Protein AF-A0A0R3PYP0-F1 (afdb_monomer_lite)

Secondary structure (DSSP, 8-state):
-------HHHHHH------GGGGGG--GGGS-TT-EEEEEE-S-S--SS-EEEE-EETTEESS---SSS--SEEEEEEEE-GGGHHHH-----BTTB---------EEEET-SS--TTEEEESSSTTTT--GGG-----------PPPP-

Radius of gyration: 21.51 Å; chains: 1; bounding box: 83×39×42 Å

Sequence (150 aa):
MDPPWENRSVKRQKSYVMDDSVLSQIEMDSLAPNGLVVVWITNRKGYVVNCLWLRISNGEPVCSFSEFHKVPYERFVLASRPQSVSRYTSVSTLDGKFHFTLPIFRCLELFARSLLPNTVSVGFEPLLLQSSSCLVTREAKVPQLKKPLS

InterPro domains:
  IPR007757 MT-A70-like [PF05063] (1-52)

Organism: Angiostrongylus costaricensis (NCBI:txid334426)

Foldseek 3Di:
DEPPDDDPVCVVVVPDDDDPCVVVVPDQVVADQQGKDKYWDDPDDDDDDKDKAAADDPNHQPDDCDPPDDHRITIMDMDHDPNNVVVVVPQPDDPNDGDDPDPLDQAEDEQDQDDDPSYNYHHDHHCVPDDPVVDDDDDPPDPDPDDDDD

pLDDT: mean 73.79, std 13.47, range [38.44, 90.88]

Structure (mmCIF, N/CA/C/O backbone):
data_AF-A0A0R3PYP0-F1
#
_entry.id   AF-A0A0R3PYP0-F1
#
loop_
_atom_site.group_PDB
_atom_site.id
_atom_site.type_symbol
_atom_site.label_atom_id
_atom_site.label_alt_id
_atom_site.label_comp_id
_atom_site.label_asym_id
_atom_site.label_entity_id
_atom_site.label_seq_id
_atom_site.pdbx_PDB_ins_code
_atom_site.Cartn_x
_atom_site.Cartn_y
_atom_site.Cartn_z
_atom_site.occupancy
_atom_site.B_iso_or_equiv
_atom_site.auth_seq_id
_atom_site.auth_comp_id
_atom_site.auth_asym_id
_atom_site.auth_atom_id
_atom_site.pdbx_PDB_model_num
ATOM 1 N N . MET A 1 1 ? -2.516 0.460 1.406 1.00 86.88 1 MET A N 1
ATOM 2 C CA . MET A 1 1 ? -3.396 0.897 0.306 1.00 86.88 1 MET A CA 1
ATOM 3 C C . MET A 1 1 ? -2.545 1.300 -0.883 1.00 86.88 1 MET A C 1
ATOM 5 O O . MET A 1 1 ? -1.471 1.862 -0.680 1.00 86.88 1 MET A O 1
ATOM 9 N N . ASP A 1 2 ? -3.020 1.005 -2.088 1.00 86.50 2 ASP A N 1
ATOM 10 C CA . ASP A 1 2 ? -2.409 1.427 -3.354 1.00 86.50 2 ASP A CA 1
ATOM 11 C C . ASP A 1 2 ? -3.4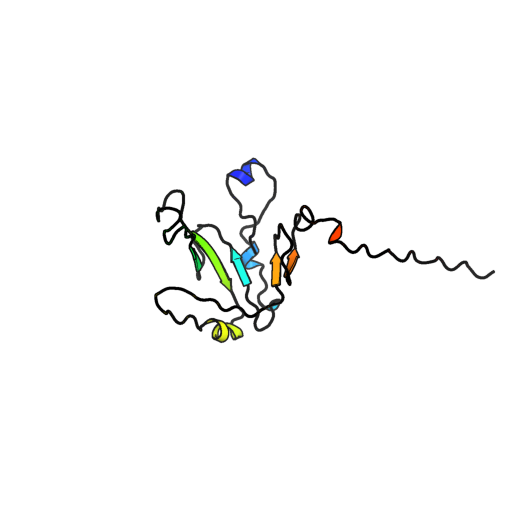36 2.247 -4.144 1.00 86.50 2 ASP A C 1
ATOM 13 O O . ASP A 1 2 ? -4.174 1.695 -4.966 1.00 86.50 2 ASP A O 1
ATOM 17 N N . PRO A 1 3 ? -3.599 3.544 -3.815 1.00 86.50 3 PRO A N 1
ATOM 18 C CA . PRO A 1 3 ? -4.584 4.368 -4.486 1.00 86.50 3 PRO A CA 1
ATOM 19 C C . PRO A 1 3 ? -4.275 4.438 -5.979 1.00 86.50 3 PRO A C 1
ATOM 21 O O . PRO A 1 3 ? -3.109 4.513 -6.375 1.00 86.50 3 PRO A O 1
ATOM 24 N N . PRO A 1 4 ? -5.303 4.470 -6.832 1.00 84.56 4 PRO A N 1
ATOM 25 C CA . PRO A 1 4 ? -5.105 4.542 -8.262 1.00 84.56 4 PRO A CA 1
ATOM 26 C C . PRO A 1 4 ? -4.726 5.987 -8.624 1.00 84.56 4 PRO A C 1
ATOM 28 O O . PRO A 1 4 ? -5.543 6.757 -9.107 1.00 84.56 4 PRO A O 1
ATOM 31 N N . TRP A 1 5 ? -3.490 6.403 -8.343 1.00 82.06 5 TRP A N 1
ATOM 32 C CA . TRP A 1 5 ? -3.042 7.785 -8.527 1.00 82.06 5 TRP A CA 1
ATOM 33 C C . TRP A 1 5 ? -3.278 8.274 -9.954 1.00 82.06 5 TRP A C 1
ATOM 35 O O . TRP A 1 5 ? -3.065 7.536 -10.924 1.00 82.06 5 TRP A O 1
ATOM 45 N N . GLU A 1 6 ? -3.670 9.543 -10.104 1.00 74.50 6 GLU A N 1
ATOM 46 C CA . GLU A 1 6 ? -3.843 10.116 -11.433 1.00 74.50 6 GLU A CA 1
ATOM 47 C C . GLU A 1 6 ? -2.545 10.009 -12.242 1.00 74.50 6 GLU A C 1
ATOM 49 O O . GLU A 1 6 ? -1.460 10.424 -11.817 1.00 74.50 6 GLU A O 1
ATOM 54 N N . ASN A 1 7 ? -2.660 9.514 -13.469 1.00 72.44 7 ASN A N 1
ATOM 55 C CA . ASN A 1 7 ? -1.569 9.535 -14.429 1.00 72.44 7 ASN A CA 1
ATOM 56 C C . ASN A 1 7 ? -2.074 9.988 -15.806 1.00 72.44 7 ASN A C 1
ATOM 58 O O . ASN A 1 7 ? -3.274 9.977 -16.093 1.00 72.44 7 ASN A O 1
ATOM 62 N N . ARG A 1 8 ? -1.151 10.419 -16.678 1.00 66.81 8 ARG A N 1
ATOM 63 C CA . ARG A 1 8 ? -1.504 10.956 -18.007 1.00 66.81 8 ARG A CA 1
ATOM 64 C C . ARG A 1 8 ? -2.249 9.944 -18.885 1.00 66.81 8 ARG A C 1
ATOM 66 O O . ARG A 1 8 ? -2.995 10.366 -19.760 1.00 66.81 8 ARG A O 1
ATOM 73 N N . SER A 1 9 ? -2.046 8.645 -18.664 1.00 66.00 9 SER A N 1
ATOM 74 C CA . SER A 1 9 ? -2.743 7.581 -19.393 1.00 66.00 9 SER A CA 1
ATOM 75 C C . SER A 1 9 ? -4.208 7.489 -18.953 1.00 66.00 9 SER A C 1
ATOM 77 O O . SER A 1 9 ? -5.117 7.549 -19.777 1.00 66.00 9 SER A O 1
ATOM 79 N N . VAL A 1 10 ? -4.444 7.480 -17.641 1.00 65.00 10 VAL A N 1
ATOM 80 C CA . VAL A 1 10 ? -5.775 7.423 -17.022 1.00 65.00 10 VAL A CA 1
ATOM 81 C C . VAL A 1 10 ? -6.596 8.668 -17.361 1.00 65.00 10 VAL A C 1
ATOM 83 O O . VAL A 1 10 ? -7.770 8.541 -17.701 1.00 65.00 10 VAL A O 1
ATOM 86 N N . LYS A 1 11 ? -5.976 9.860 -17.400 1.00 65.38 11 LYS A N 1
ATOM 87 C CA . LYS A 1 11 ? -6.653 11.101 -17.838 1.00 65.38 11 LYS A CA 1
ATOM 88 C C . LYS A 1 11 ? -7.237 11.007 -19.249 1.00 65.38 11 LYS A C 1
ATOM 90 O O . LYS A 1 11 ? -8.242 11.652 -19.530 1.00 65.38 11 LYS A O 1
ATOM 95 N N . ARG A 1 12 ? -6.623 10.212 -20.133 1.00 66.44 12 ARG A N 1
ATOM 96 C CA . ARG A 1 12 ? -7.115 10.001 -21.504 1.00 66.44 12 ARG A CA 1
ATOM 97 C C . ARG A 1 12 ? -8.266 9.000 -21.560 1.00 66.44 12 ARG A C 1
ATOM 99 O O . ARG A 1 12 ? -9.139 9.161 -22.402 1.00 66.44 12 ARG A O 1
ATOM 106 N N . GLN A 1 13 ? -8.275 7.999 -20.680 1.00 69.44 13 GLN A N 1
ATOM 107 C CA . GLN A 1 13 ? -9.307 6.957 -20.659 1.00 69.44 13 GLN A CA 1
ATOM 108 C C . GLN A 1 13 ? -10.527 7.300 -19.786 1.00 69.44 13 GLN A C 1
ATOM 110 O O . GLN A 1 13 ? -11.585 6.721 -19.997 1.00 69.44 13 GLN A O 1
ATOM 115 N N . LYS A 1 14 ? -10.412 8.255 -18.845 1.00 65.75 14 LYS A N 1
ATOM 116 C CA . LYS A 1 14 ? -11.479 8.673 -17.904 1.00 65.75 14 LYS A CA 1
ATOM 117 C C . LYS A 1 14 ? -12.087 7.526 -17.077 1.00 65.75 14 LYS A C 1
ATOM 119 O O . LYS A 1 14 ? -13.207 7.643 -16.593 1.00 65.75 14 LYS A O 1
ATOM 124 N N . SER A 1 15 ? -11.352 6.432 -16.896 1.00 66.69 15 SER A N 1
ATOM 125 C CA . SER A 1 15 ? -11.873 5.213 -16.268 1.00 66.69 15 SER A CA 1
ATOM 126 C C . SER A 1 15 ? -12.172 5.369 -14.773 1.00 66.69 15 SER A C 1
ATOM 128 O O . SER A 1 15 ? -12.999 4.636 -14.243 1.00 66.69 15 SER A O 1
ATOM 130 N N . TYR A 1 16 ? -11.516 6.309 -14.088 1.00 70.06 16 TYR A N 1
ATOM 131 C CA . TYR A 1 16 ? -11.799 6.674 -12.700 1.00 70.06 16 TYR A CA 1
ATOM 132 C C . TYR A 1 16 ? -11.234 8.075 -12.391 1.00 70.06 16 TYR A C 1
ATOM 134 O O . TYR A 1 16 ? -10.330 8.551 -13.084 1.00 70.06 16 TYR A O 1
ATOM 142 N N . VAL A 1 17 ? -11.756 8.729 -11.348 1.00 68.50 17 VAL A N 1
ATOM 143 C CA . VAL A 1 17 ? -11.264 10.015 -10.819 1.00 68.50 17 VAL A CA 1
ATOM 144 C C . VAL A 1 17 ? -10.754 9.779 -9.400 1.00 68.50 17 VAL A C 1
ATOM 146 O O . VAL A 1 17 ? -11.424 9.108 -8.618 1.00 68.50 17 VAL A O 1
ATOM 149 N N . MET A 1 18 ? -9.568 10.295 -9.077 1.00 72.94 18 MET A N 1
ATOM 150 C CA . MET A 1 18 ? -8.960 10.171 -7.751 1.00 72.94 18 MET A CA 1
ATOM 151 C C . MET A 1 18 ? -8.454 11.546 -7.318 1.00 72.94 18 MET A C 1
ATOM 153 O O . MET A 1 18 ? -7.775 12.217 -8.093 1.00 72.94 18 MET A O 1
ATOM 157 N N . ASP A 1 19 ? -8.808 11.967 -6.108 1.00 73.81 19 ASP A N 1
ATOM 158 C CA . ASP A 1 19 ? -8.376 13.242 -5.543 1.00 73.81 19 ASP A CA 1
ATOM 159 C C . ASP A 1 19 ? -7.038 13.077 -4.809 1.00 73.81 19 ASP A C 1
ATOM 161 O O . ASP A 1 19 ? -6.898 12.240 -3.916 1.00 73.81 19 ASP A O 1
ATOM 165 N N . ASP A 1 20 ? -6.056 13.911 -5.151 1.00 72.56 20 ASP A N 1
ATOM 166 C CA . ASP A 1 20 ? -4.743 13.919 -4.500 1.00 72.56 20 ASP A CA 1
ATOM 167 C C . ASP A 1 20 ? -4.847 14.273 -2.993 1.00 72.56 20 ASP A C 1
ATOM 169 O O . ASP A 1 20 ? -3.923 13.974 -2.231 1.00 72.56 20 ASP A O 1
ATOM 173 N N . SER A 1 21 ? -5.977 14.836 -2.534 1.00 76.56 21 SER A N 1
ATOM 174 C CA . SER A 1 21 ? -6.244 15.127 -1.115 1.00 76.56 21 SER A CA 1
ATOM 175 C C . SER A 1 21 ? -6.584 13.903 -0.251 1.00 76.56 21 SER A C 1
ATOM 177 O O . SER A 1 21 ? -6.661 14.027 0.973 1.00 76.56 21 SER A O 1
ATOM 179 N N . VAL A 1 22 ? -6.733 12.706 -0.838 1.00 78.25 22 VAL A N 1
ATOM 180 C CA . VAL A 1 22 ? -7.146 11.483 -0.117 1.00 78.25 22 VAL A CA 1
ATOM 181 C C . VAL A 1 22 ? -6.280 11.182 1.110 1.00 78.25 22 VAL A C 1
ATOM 183 O O . VAL A 1 22 ? -6.774 10.687 2.118 1.00 78.25 22 VAL A O 1
ATOM 186 N N . LEU A 1 23 ? -4.989 11.527 1.065 1.00 78.50 23 LEU A N 1
ATOM 187 C CA . LEU A 1 23 ? -4.070 11.310 2.185 1.00 78.50 23 LEU A CA 1
ATOM 188 C C . LEU A 1 23 ? -4.380 12.208 3.382 1.00 78.50 23 LEU A C 1
ATOM 190 O O . LEU A 1 23 ? -4.195 11.788 4.521 1.00 78.50 23 LEU A O 1
ATOM 194 N N . SER A 1 24 ? -4.868 13.423 3.134 1.00 80.19 24 SER A N 1
ATOM 195 C CA . SER A 1 24 ? -5.277 14.367 4.176 1.00 80.19 24 SER A CA 1
ATOM 196 C C . SER A 1 24 ? -6.582 13.957 4.857 1.00 80.19 24 SER A C 1
ATOM 198 O O . SER A 1 24 ? -6.850 14.405 5.965 1.00 80.19 24 SER A O 1
ATOM 200 N N . GLN A 1 25 ? -7.376 13.098 4.215 1.00 83.31 25 GLN A N 1
ATOM 201 C CA . GLN A 1 25 ? -8.637 12.580 4.749 1.00 83.31 25 GLN A CA 1
ATOM 202 C C . GLN A 1 25 ? -8.445 11.330 5.623 1.00 83.31 25 GLN A C 1
ATOM 204 O O . GLN A 1 25 ? -9.407 10.827 6.198 1.00 83.31 25 GLN A O 1
ATOM 209 N N . ILE A 1 26 ? -7.219 10.800 5.730 1.00 81.62 26 ILE A N 1
ATOM 210 C CA . ILE A 1 26 ? -6.940 9.639 6.580 1.00 81.62 26 ILE A CA 1
ATOM 211 C C . ILE A 1 26 ? -6.992 10.073 8.048 1.00 81.62 26 ILE A C 1
ATOM 213 O O . ILE A 1 26 ? -6.045 10.649 8.585 1.00 81.62 26 ILE A O 1
ATOM 217 N N . GLU A 1 27 ? -8.094 9.743 8.714 1.00 85.75 27 GLU A N 1
ATOM 218 C CA . GLU A 1 27 ? -8.263 9.956 10.149 1.00 85.75 27 GLU A CA 1
ATOM 219 C C . GLU A 1 27 ? -7.422 8.955 10.950 1.00 85.75 27 GLU A C 1
ATOM 221 O O . GLU A 1 27 ? -7.794 7.796 11.143 1.00 85.75 27 GLU A O 1
ATOM 226 N N . MET A 1 28 ? -6.274 9.411 11.454 1.00 83.19 28 MET A N 1
ATOM 227 C CA . MET A 1 28 ? -5.352 8.570 12.230 1.00 83.19 28 MET A CA 1
ATOM 228 C C . MET A 1 28 ? -5.967 8.029 13.531 1.00 83.19 28 MET A C 1
ATOM 230 O O . MET A 1 28 ? -5.489 7.023 14.053 1.00 83.19 28 MET A O 1
ATOM 234 N N . ASP A 1 29 ? -7.026 8.652 14.051 1.00 84.75 29 ASP A N 1
ATOM 235 C CA . ASP A 1 29 ? -7.726 8.185 15.254 1.00 84.75 29 ASP A CA 1
ATOM 236 C C . ASP A 1 29 ? -8.640 6.980 15.010 1.00 84.75 29 ASP A C 1
ATOM 238 O O . ASP A 1 29 ? -8.886 6.211 15.941 1.00 84.75 29 ASP A O 1
ATOM 242 N N . SER A 1 30 ? -9.055 6.750 13.761 1.00 85.69 30 SER A N 1
ATOM 243 C CA . SER A 1 30 ? -9.778 5.537 13.351 1.00 85.69 30 SER A CA 1
ATOM 244 C C . SER A 1 30 ? -8.869 4.300 13.307 1.00 85.69 30 SER A C 1
ATOM 246 O O . SER A 1 30 ? -9.337 3.164 13.207 1.00 85.69 30 SER A O 1
ATOM 248 N N . LEU A 1 31 ? -7.553 4.500 13.399 1.00 84.44 31 LEU A N 1
ATOM 249 C CA . LEU A 1 31 ? -6.573 3.432 13.471 1.00 84.44 31 LEU A CA 1
ATOM 250 C C . LEU A 1 31 ? -6.508 2.853 14.892 1.00 84.44 31 LEU A C 1
ATOM 252 O O . LEU A 1 31 ? -6.533 3.578 15.895 1.00 84.44 31 LEU A O 1
ATOM 256 N N . ALA A 1 32 ? -6.338 1.531 14.984 1.00 86.69 32 ALA A N 1
ATOM 257 C CA . ALA A 1 32 ? -6.031 0.876 16.253 1.00 86.69 32 ALA A CA 1
ATOM 258 C C . ALA A 1 32 ? -4.854 1.588 16.956 1.00 86.69 32 ALA A C 1
ATOM 260 O O . ALA A 1 32 ? -3.985 2.139 16.272 1.00 86.69 32 ALA A O 1
ATOM 261 N N . PRO A 1 33 ? -4.772 1.577 18.300 1.00 86.56 33 PRO A N 1
ATOM 262 C CA . PRO A 1 33 ? -3.701 2.262 19.024 1.00 86.56 33 PRO A CA 1
ATOM 263 C C . PRO A 1 33 ? -2.305 1.947 18.473 1.00 86.56 33 PRO A C 1
ATOM 265 O O . PRO A 1 33 ? -1.496 2.851 18.304 1.00 86.56 33 PRO A O 1
ATOM 268 N N . ASN A 1 34 ? -2.065 0.687 18.107 1.00 83.81 34 ASN A N 1
ATOM 269 C CA . ASN A 1 34 ? -0.854 0.156 17.479 1.00 83.81 34 ASN A CA 1
ATOM 270 C C . ASN A 1 34 ? -1.054 -0.187 15.991 1.00 83.81 34 ASN A C 1
ATOM 272 O O . ASN A 1 34 ? -0.494 -1.168 15.503 1.00 83.81 34 ASN A O 1
ATOM 276 N N . GLY A 1 35 ? -1.929 0.520 15.287 1.00 83.94 35 GLY A N 1
ATOM 277 C CA . GLY A 1 35 ? -2.085 0.308 13.858 1.00 83.94 35 GLY A CA 1
ATOM 278 C C . GLY A 1 35 ? -1.018 1.059 13.067 1.00 83.94 35 GLY A C 1
ATOM 279 O O . GLY A 1 35 ? -0.433 2.045 13.525 1.00 83.94 35 GLY A O 1
ATOM 280 N N . LEU A 1 36 ? -0.796 0.572 11.851 1.00 85.31 36 LEU A N 1
ATOM 281 C CA . LEU A 1 36 ? 0.115 1.144 10.874 1.00 85.31 36 LEU A CA 1
ATOM 282 C C . LEU A 1 36 ? -0.645 1.342 9.564 1.00 85.31 36 LEU A C 1
ATOM 284 O O . LEU A 1 36 ? -1.361 0.445 9.116 1.00 85.31 36 LEU A O 1
ATOM 288 N N . VAL A 1 37 ? -0.469 2.501 8.944 1.00 87.06 37 VAL A N 1
ATOM 289 C CA . VAL A 1 37 ? -0.977 2.796 7.607 1.00 87.06 37 VAL A CA 1
ATOM 290 C C . VAL A 1 37 ? 0.196 2.791 6.643 1.00 87.06 37 VAL A C 1
ATOM 292 O O . VAL A 1 37 ? 1.198 3.472 6.855 1.00 87.06 37 VAL A O 1
ATOM 295 N N . VAL A 1 38 ? 0.049 2.017 5.571 1.00 86.69 38 VAL A N 1
ATOM 296 C CA . VAL A 1 38 ? 0.995 1.966 4.456 1.00 86.69 38 VAL A CA 1
ATOM 297 C C . VAL A 1 38 ? 0.289 2.488 3.219 1.00 86.69 38 VAL A C 1
ATOM 299 O O . VAL A 1 38 ? -0.775 1.973 2.858 1.00 86.69 38 VAL A O 1
ATOM 302 N N . VAL A 1 39 ? 0.870 3.485 2.561 1.00 87.50 39 VAL A N 1
ATOM 303 C CA . VAL A 1 39 ? 0.330 4.049 1.321 1.00 87.50 39 VAL A CA 1
ATOM 304 C C . VAL A 1 39 ? 1.400 4.006 0.245 1.00 87.50 39 VAL A C 1
ATOM 306 O O . VAL A 1 39 ? 2.425 4.672 0.374 1.00 87.50 39 VAL A O 1
ATOM 309 N N . TRP A 1 40 ? 1.167 3.247 -0.823 1.00 87.38 40 TRP A N 1
ATOM 310 C CA . TRP A 1 40 ? 1.989 3.348 -2.025 1.00 87.38 40 TRP A CA 1
ATOM 311 C C . TRP A 1 40 ? 1.795 4.723 -2.654 1.00 87.38 40 TRP A C 1
ATOM 313 O O . TRP A 1 40 ? 0.665 5.193 -2.780 1.00 87.38 40 TRP A O 1
ATOM 323 N N . ILE A 1 41 ? 2.891 5.381 -3.025 1.00 84.81 41 ILE A N 1
ATOM 324 C CA . ILE A 1 41 ? 2.884 6.728 -3.601 1.00 84.81 41 ILE A CA 1
ATOM 325 C C . ILE A 1 41 ? 3.661 6.758 -4.916 1.00 84.81 41 ILE A C 1
ATOM 327 O O . ILE A 1 41 ? 4.584 5.980 -5.160 1.00 84.81 41 ILE A O 1
ATOM 331 N N . THR A 1 42 ? 3.306 7.708 -5.777 1.00 75.25 42 THR A N 1
ATOM 332 C CA . THR A 1 42 ? 4.060 7.966 -7.010 1.00 75.25 42 THR A CA 1
ATOM 333 C C . THR A 1 42 ? 5.332 8.774 -6.726 1.00 75.25 42 THR A C 1
ATOM 335 O O . THR A 1 42 ? 5.499 9.347 -5.653 1.00 75.25 42 THR A O 1
ATOM 338 N N . ASN A 1 43 ? 6.245 8.867 -7.701 1.00 65.94 43 ASN A N 1
ATOM 339 C CA . ASN A 1 43 ? 7.480 9.670 -7.621 1.00 65.94 43 ASN A CA 1
ATOM 340 C C . ASN A 1 43 ? 7.231 11.201 -7.659 1.00 65.94 43 ASN A C 1
ATOM 342 O O . ASN A 1 43 ? 7.989 11.957 -8.266 1.00 65.94 43 ASN A O 1
ATOM 346 N N . ARG A 1 44 ? 6.133 11.680 -7.073 1.00 64.94 44 ARG A N 1
ATOM 347 C CA . ARG A 1 44 ? 5.856 13.110 -6.927 1.00 64.94 44 ARG A CA 1
ATOM 348 C C . ARG A 1 44 ? 6.554 13.613 -5.658 1.00 64.94 44 ARG A C 1
ATOM 350 O O . ARG A 1 44 ? 6.570 12.934 -4.635 1.00 64.94 44 ARG A O 1
ATOM 357 N N . LYS A 1 45 ? 7.178 14.790 -5.736 1.00 56.66 45 LYS A N 1
ATOM 358 C CA . LYS A 1 45 ? 7.877 15.428 -4.606 1.00 56.66 45 LYS A CA 1
ATOM 359 C C . LYS A 1 45 ? 6.846 15.908 -3.571 1.00 56.66 45 LYS A C 1
ATOM 361 O O . LYS A 1 45 ? 5.820 16.438 -3.982 1.00 56.66 45 LYS A O 1
ATOM 366 N N . GLY A 1 46 ? 7.126 15.776 -2.267 1.00 56.66 46 GLY A N 1
ATOM 367 C CA . GLY A 1 46 ? 6.322 16.438 -1.221 1.00 56.66 46 GLY A CA 1
ATOM 368 C C . GLY A 1 46 ? 6.080 15.682 0.092 1.00 56.66 46 GLY A C 1
ATOM 369 O O . GLY A 1 46 ? 5.562 16.286 1.024 1.00 56.66 46 GLY A O 1
ATOM 370 N N . TYR A 1 47 ? 6.450 14.403 0.211 1.00 58.78 47 TYR A N 1
ATOM 371 C CA . TYR A 1 47 ? 6.180 13.620 1.428 1.00 58.78 47 TYR A CA 1
ATOM 372 C C . TYR A 1 47 ? 7.400 13.545 2.361 1.00 58.78 47 TYR A C 1
ATOM 374 O O . TYR A 1 47 ? 8.530 13.401 1.896 1.00 58.78 47 TYR A O 1
ATOM 382 N N . VAL A 1 48 ? 7.163 13.654 3.675 1.00 50.84 48 VAL A N 1
ATOM 383 C CA . VAL A 1 48 ? 8.198 13.815 4.722 1.00 50.84 48 VAL A CA 1
ATOM 384 C C . VAL A 1 48 ? 8.928 12.506 5.058 1.00 50.84 48 VAL A C 1
ATOM 386 O O . VAL A 1 48 ? 10.122 12.530 5.338 1.00 50.84 48 VAL A O 1
ATOM 389 N N . VAL A 1 49 ? 8.250 11.356 4.982 1.00 62.84 49 VAL A N 1
ATOM 390 C CA . VAL A 1 49 ? 8.842 10.032 5.238 1.00 62.84 49 VAL A CA 1
ATOM 391 C C . VAL A 1 49 ? 8.611 9.149 4.019 1.00 62.84 49 VAL A C 1
ATOM 393 O O . VAL A 1 49 ? 7.492 8.714 3.764 1.00 62.84 49 VAL A O 1
ATOM 396 N N . ASN A 1 50 ? 9.675 8.907 3.252 1.00 66.81 50 ASN A N 1
ATOM 397 C CA . ASN A 1 50 ? 9.634 8.101 2.034 1.00 66.81 50 ASN A CA 1
ATOM 398 C C . ASN A 1 50 ? 10.400 6.800 2.256 1.00 66.81 50 ASN A C 1
ATOM 400 O O . ASN A 1 50 ? 11.622 6.818 2.405 1.00 66.81 50 ASN A O 1
ATOM 404 N N . CYS A 1 51 ? 9.695 5.674 2.240 1.00 73.06 51 CYS A N 1
ATOM 405 C CA . CYS A 1 51 ? 10.308 4.357 2.182 1.00 73.06 51 CYS A CA 1
ATOM 406 C C . CYS A 1 51 ? 10.466 3.924 0.719 1.00 73.06 51 CYS A C 1
ATOM 408 O O . CYS A 1 51 ? 9.641 4.256 -0.137 1.00 73.06 51 CYS A O 1
ATOM 410 N N . LEU A 1 52 ? 11.539 3.181 0.437 1.00 78.38 52 LEU A N 1
ATOM 411 C CA . LEU A 1 52 ? 11.836 2.646 -0.889 1.00 78.38 52 LEU A CA 1
ATOM 412 C C . LEU A 1 52 ? 11.654 1.131 -0.885 1.00 78.38 52 LEU A C 1
ATOM 414 O O . LEU A 1 52 ? 12.232 0.431 -0.056 1.00 78.38 52 LEU A O 1
ATOM 418 N N . TRP A 1 53 ? 10.890 0.626 -1.845 1.00 80.38 53 TRP A N 1
ATOM 419 C CA . TRP A 1 53 ? 10.800 -0.795 -2.149 1.00 80.38 53 TRP A CA 1
ATOM 420 C C . TRP A 1 53 ? 11.706 -1.114 -3.338 1.00 80.38 53 TRP A C 1
ATOM 422 O O . TRP A 1 53 ? 11.340 -0.823 -4.475 1.00 80.38 53 TRP A O 1
ATOM 432 N N . LEU A 1 54 ? 12.893 -1.677 -3.094 1.00 83.00 54 LEU A N 1
ATOM 433 C CA . LEU A 1 54 ? 13.857 -2.010 -4.149 1.00 83.00 54 LEU A CA 1
ATOM 434 C C . LEU A 1 54 ? 13.490 -3.331 -4.837 1.00 83.00 54 LEU A C 1
ATOM 436 O O . LEU A 1 54 ? 13.304 -4.362 -4.195 1.00 83.00 54 LEU A O 1
ATOM 440 N N . ARG A 1 55 ? 13.435 -3.304 -6.166 1.00 80.56 55 ARG A N 1
ATOM 441 C CA . ARG A 1 55 ? 13.224 -4.463 -7.030 1.00 80.56 55 ARG A CA 1
ATOM 442 C C . ARG A 1 55 ? 14.576 -5.008 -7.471 1.00 80.56 55 ARG A C 1
ATOM 444 O O . ARG A 1 55 ? 15.341 -4.318 -8.147 1.00 80.56 55 ARG A O 1
ATOM 451 N N . ILE A 1 56 ? 14.840 -6.256 -7.099 1.00 82.38 56 ILE A N 1
ATOM 452 C CA . ILE A 1 56 ? 16.098 -6.962 -7.349 1.00 82.38 56 ILE A CA 1
ATOM 453 C C . ILE A 1 56 ? 15.798 -8.233 -8.148 1.00 82.38 56 ILE A C 1
ATOM 455 O O . ILE A 1 56 ? 14.809 -8.914 -7.878 1.00 82.38 56 ILE A O 1
ATOM 459 N N . SER A 1 57 ? 16.659 -8.560 -9.106 1.00 85.44 57 SER A N 1
ATOM 460 C CA . SER A 1 57 ? 16.668 -9.824 -9.839 1.00 85.44 57 SER A CA 1
ATOM 461 C C . SER A 1 57 ? 18.100 -10.351 -9.891 1.00 85.44 57 SER A C 1
ATOM 463 O O . SER A 1 57 ? 19.004 -9.629 -10.292 1.00 85.44 57 SER A O 1
ATOM 465 N N . ASN A 1 58 ? 18.320 -11.605 -9.487 1.00 86.38 58 ASN A N 1
ATOM 466 C CA . ASN A 1 58 ? 19.653 -12.227 -9.422 1.00 86.38 58 ASN A CA 1
ATOM 467 C C . ASN A 1 58 ? 20.691 -11.425 -8.609 1.00 86.38 58 ASN A C 1
ATOM 469 O O . ASN A 1 58 ? 21.863 -11.391 -8.959 1.00 86.38 58 ASN A O 1
ATOM 473 N N . GLY A 1 59 ? 20.257 -10.767 -7.531 1.00 82.69 59 GLY A N 1
ATOM 474 C CA . GLY A 1 59 ? 21.131 -9.943 -6.687 1.00 82.69 59 GLY A CA 1
ATOM 475 C C . GLY A 1 59 ? 21.365 -8.518 -7.199 1.00 82.69 59 GLY A C 1
ATOM 476 O O . GLY A 1 59 ? 21.846 -7.693 -6.431 1.00 82.69 59 GLY A O 1
ATOM 477 N N . GLU A 1 60 ? 20.937 -8.198 -8.423 1.00 81.38 60 GLU A N 1
ATOM 478 C CA . GLU A 1 60 ? 21.139 -6.889 -9.050 1.00 81.38 60 GLU A CA 1
ATOM 479 C C . GLU A 1 60 ? 19.827 -6.094 -9.202 1.00 81.38 60 GLU A C 1
ATOM 481 O O . GLU A 1 60 ? 18.752 -6.686 -9.363 1.00 81.38 60 GLU A O 1
ATOM 486 N N . PRO A 1 61 ? 19.861 -4.747 -9.166 1.00 84.69 61 PRO A N 1
ATOM 487 C CA . PRO A 1 61 ? 18.692 -3.920 -9.453 1.00 84.69 61 PRO A CA 1
ATOM 488 C C . PRO A 1 61 ? 18.126 -4.198 -10.851 1.00 84.69 61 PRO A C 1
ATOM 490 O O . PRO A 1 61 ? 18.864 -4.291 -11.829 1.00 84.69 61 PRO A O 1
ATOM 493 N N . VAL A 1 62 ? 16.796 -4.256 -10.972 1.00 83.75 62 VAL A N 1
ATOM 494 C CA . VAL A 1 62 ? 16.121 -4.563 -12.254 1.00 83.75 62 VAL A CA 1
ATOM 495 C C . VAL A 1 62 ? 16.429 -3.534 -13.360 1.00 83.75 62 VAL A C 1
ATOM 497 O O . VAL A 1 62 ? 16.359 -3.851 -14.546 1.00 83.75 62 VAL A O 1
ATOM 500 N N . CYS A 1 63 ? 16.774 -2.297 -12.998 1.00 83.00 63 CYS A N 1
ATOM 501 C CA . CYS A 1 63 ? 17.293 -1.283 -13.915 1.00 83.00 63 CYS A CA 1
ATOM 502 C C . CYS A 1 63 ? 18.210 -0.295 -13.180 1.00 83.00 63 CYS A C 1
ATOM 504 O O . CYS A 1 63 ? 18.262 -0.277 -11.950 1.00 83.00 63 CYS A O 1
ATOM 506 N N . SER A 1 64 ? 18.915 0.559 -13.924 1.00 81.25 64 SER A N 1
ATOM 507 C CA . SER A 1 64 ? 19.768 1.589 -13.329 1.00 81.25 64 SER A CA 1
ATOM 508 C C . SER A 1 64 ? 18.957 2.625 -12.544 1.00 81.25 64 SER A C 1
ATOM 510 O O . SER A 1 64 ? 17.791 2.906 -12.839 1.00 81.25 64 SER A O 1
ATOM 512 N N . PHE A 1 65 ? 19.595 3.223 -11.538 1.00 81.38 65 PHE A N 1
ATOM 513 C CA . PHE A 1 65 ? 19.064 4.370 -10.810 1.00 81.38 65 PHE A CA 1
ATOM 514 C C . PHE A 1 65 ? 19.144 5.614 -11.711 1.00 81.38 65 PHE A C 1
ATOM 516 O O . PHE A 1 65 ? 20.086 6.392 -11.630 1.00 81.38 65 PHE A O 1
ATOM 523 N N . SER A 1 66 ? 18.187 5.767 -12.629 1.00 73.44 66 SER A N 1
ATOM 524 C CA . SER A 1 66 ? 18.076 6.928 -13.519 1.00 73.44 66 SER A CA 1
ATOM 525 C C . SER A 1 66 ? 16.927 7.834 -13.084 1.00 73.44 66 SER A C 1
ATOM 527 O O . SER A 1 66 ? 15.860 7.360 -12.697 1.00 73.44 66 SER A O 1
ATOM 529 N N . GLU A 1 67 ? 17.117 9.149 -13.186 1.00 62.44 67 GLU A N 1
ATOM 530 C CA . GLU A 1 67 ? 16.094 10.139 -12.826 1.00 62.44 67 GLU A CA 1
ATOM 531 C C . GLU A 1 67 ? 14.942 10.217 -13.830 1.00 62.44 67 GLU A C 1
ATOM 533 O O . GLU A 1 67 ? 13.877 10.748 -13.514 1.00 62.44 67 GLU A O 1
ATOM 538 N N . PHE A 1 68 ? 15.140 9.704 -15.045 1.00 58.53 68 PHE A N 1
ATOM 539 C CA . PHE A 1 68 ? 14.325 10.165 -16.152 1.00 58.53 68 PHE A CA 1
ATOM 540 C C . PHE A 1 68 ? 13.061 9.327 -16.381 1.00 58.53 68 PHE A C 1
ATOM 542 O O . PHE A 1 68 ? 11.987 9.922 -16.495 1.00 58.53 68 PHE A O 1
ATOM 549 N N . HIS A 1 69 ? 13.103 7.984 -16.428 1.00 62.88 69 HIS A N 1
ATOM 550 C CA . HIS A 1 69 ? 11.911 7.242 -16.905 1.00 62.88 69 HIS A CA 1
ATOM 551 C C . HIS A 1 69 ? 11.645 5.850 -16.307 1.00 62.88 69 HIS A C 1
ATOM 553 O O . HIS A 1 69 ? 10.518 5.366 -16.415 1.00 62.88 69 HIS A O 1
ATOM 559 N N . LYS A 1 70 ? 12.622 5.199 -15.667 1.00 73.12 70 LYS A N 1
ATOM 560 C CA . LYS A 1 70 ? 12.437 3.917 -14.966 1.00 73.12 70 LYS A CA 1
ATOM 561 C C . LYS A 1 70 ? 13.405 3.842 -13.796 1.00 73.12 70 LYS A C 1
ATOM 563 O O . LYS A 1 70 ? 14.599 4.048 -13.976 1.00 73.12 70 LYS A O 1
ATOM 568 N N . VAL A 1 71 ? 12.873 3.546 -12.619 1.00 82.12 71 VAL A N 1
ATOM 569 C CA . VAL A 1 71 ? 13.653 3.355 -11.397 1.00 82.12 71 VAL A CA 1
ATOM 570 C C . VAL A 1 71 ? 13.461 1.925 -10.901 1.00 82.12 71 VAL A C 1
ATOM 572 O O . VAL A 1 71 ? 12.358 1.387 -11.042 1.00 82.12 71 VAL A O 1
ATOM 575 N N . PRO A 1 72 ? 14.486 1.296 -10.299 1.00 86.06 72 PRO A N 1
ATOM 576 C CA . PRO A 1 72 ? 14.386 -0.075 -9.811 1.00 86.06 72 PRO A CA 1
ATOM 577 C C . PRO A 1 72 ? 13.645 -0.142 -8.476 1.00 86.06 72 PRO A C 1
ATOM 579 O O . PRO A 1 72 ? 13.848 -1.072 -7.711 1.00 86.06 72 PRO A O 1
ATOM 582 N N . TYR A 1 73 ? 12.829 0.851 -8.137 1.00 84.12 73 TYR A N 1
ATOM 583 C CA . TYR A 1 73 ? 12.182 0.911 -6.844 1.00 84.12 73 TYR A CA 1
ATOM 584 C C . TYR A 1 73 ? 10.832 1.611 -6.917 1.00 84.12 73 TYR A C 1
ATOM 586 O O . TYR A 1 73 ? 10.575 2.444 -7.786 1.00 84.12 73 TYR A O 1
ATOM 594 N N . GLU A 1 74 ? 9.982 1.287 -5.957 1.00 83.88 74 GLU A N 1
ATOM 595 C CA . GLU A 1 74 ? 8.720 1.975 -5.712 1.00 83.88 74 GLU A CA 1
ATOM 596 C C . GLU A 1 74 ? 8.786 2.734 -4.393 1.00 83.88 74 GLU A C 1
ATOM 598 O O . GLU A 1 74 ? 9.661 2.487 -3.562 1.00 83.88 74 GLU A O 1
ATOM 603 N N . ARG A 1 75 ? 7.895 3.708 -4.220 1.00 84.00 75 ARG A N 1
ATOM 604 C CA . ARG A 1 75 ? 7.839 4.535 -3.016 1.00 84.00 75 ARG A CA 1
ATOM 605 C C . ARG A 1 75 ? 6.564 4.248 -2.249 1.00 84.00 75 ARG A C 1
ATOM 607 O O . ARG A 1 75 ? 5.497 4.103 -2.840 1.00 84.00 75 ARG A O 1
ATOM 614 N N . PHE A 1 76 ? 6.674 4.235 -0.933 1.00 85.12 76 PHE A N 1
ATOM 615 C CA . PHE A 1 76 ? 5.522 4.207 -0.049 1.00 85.12 76 PHE A CA 1
ATOM 616 C C . PHE A 1 76 ? 5.779 5.060 1.190 1.00 85.12 76 PHE A C 1
ATOM 618 O O . PHE A 1 76 ? 6.924 5.321 1.564 1.00 85.12 76 PHE A O 1
ATOM 625 N N . VAL A 1 77 ? 4.697 5.501 1.816 1.00 83.38 77 VAL A N 1
ATOM 626 C CA . VAL A 1 77 ? 4.705 6.224 3.086 1.00 83.38 77 VAL A CA 1
ATOM 627 C C . VAL A 1 77 ? 4.194 5.289 4.171 1.00 83.38 77 VAL A C 1
ATOM 629 O O . VAL A 1 77 ? 3.231 4.546 3.963 1.00 83.38 77 VAL A O 1
ATOM 632 N N . LEU A 1 78 ? 4.843 5.348 5.331 1.00 82.25 78 LEU A N 1
ATOM 633 C CA . LEU A 1 78 ? 4.391 4.716 6.562 1.00 82.25 78 LEU A CA 1
ATOM 634 C C . LEU A 1 78 ? 3.916 5.789 7.534 1.00 82.25 78 LEU A C 1
ATOM 636 O O . LEU A 1 78 ? 4.604 6.787 7.745 1.00 82.25 78 LEU A O 1
ATOM 640 N N . ALA A 1 79 ? 2.759 5.564 8.144 1.00 82.44 79 ALA A N 1
ATOM 641 C CA . ALA A 1 79 ? 2.211 6.430 9.175 1.00 82.44 79 ALA A CA 1
ATOM 642 C C . ALA A 1 79 ? 1.646 5.601 10.331 1.00 82.44 79 ALA A C 1
ATOM 644 O O . ALA A 1 79 ? 1.051 4.544 10.130 1.00 82.44 79 ALA A O 1
ATOM 645 N N . SER A 1 80 ? 1.815 6.099 11.550 1.00 85.31 80 SER A N 1
ATOM 646 C CA . SER A 1 80 ? 1.247 5.526 12.768 1.00 85.31 80 SER A CA 1
ATOM 647 C C . SER A 1 80 ? 0.758 6.644 13.680 1.00 85.31 80 SER A C 1
ATOM 649 O O . SER A 1 80 ? 1.160 7.800 13.534 1.00 85.31 80 SER A O 1
ATOM 651 N N . ARG A 1 81 ? -0.052 6.296 14.682 1.00 86.56 81 ARG A N 1
ATOM 652 C CA . ARG A 1 81 ? -0.409 7.240 15.749 1.00 86.56 81 ARG A CA 1
ATOM 653 C C . ARG A 1 81 ? 0.849 7.691 16.509 1.00 86.56 81 ARG A C 1
ATOM 655 O O . ARG A 1 81 ? 1.739 6.855 16.712 1.00 86.56 81 ARG A O 1
ATOM 662 N N . PRO A 1 82 ? 0.932 8.954 16.974 1.00 84.00 82 PRO A N 1
ATOM 663 C CA . PRO A 1 82 ? 2.112 9.478 17.672 1.00 84.00 82 PRO A CA 1
ATOM 664 C C . PRO A 1 82 ? 2.558 8.617 18.862 1.00 84.00 82 PRO A C 1
ATOM 666 O O . PRO A 1 82 ? 3.748 8.387 19.058 1.00 84.00 82 PRO A O 1
ATOM 669 N N . GLN A 1 83 ? 1.599 8.069 19.612 1.00 85.06 83 GLN A N 1
ATOM 670 C CA . GLN A 1 83 ? 1.846 7.241 20.797 1.00 85.06 83 GLN A CA 1
ATOM 671 C C . GLN A 1 83 ? 2.512 5.895 20.469 1.00 85.06 83 GLN A C 1
ATOM 673 O O . GLN A 1 83 ? 3.128 5.288 21.341 1.00 85.06 83 GLN A O 1
ATOM 678 N N . SER A 1 84 ? 2.402 5.433 19.221 1.00 79.12 84 SER A N 1
ATOM 679 C CA . SER A 1 84 ? 2.930 4.142 18.768 1.00 79.12 84 SER A CA 1
ATOM 680 C C . SER A 1 84 ? 4.186 4.260 17.918 1.00 79.12 84 SER A C 1
ATOM 682 O O . SER A 1 84 ? 4.749 3.236 17.544 1.00 79.12 84 SER A O 1
ATOM 684 N N . VAL A 1 85 ? 4.672 5.475 17.650 1.00 76.62 85 VAL A N 1
ATOM 685 C CA . VAL A 1 85 ? 5.921 5.687 16.901 1.00 76.62 85 VAL A CA 1
ATOM 686 C C . VAL A 1 85 ? 7.081 4.934 17.557 1.00 76.62 8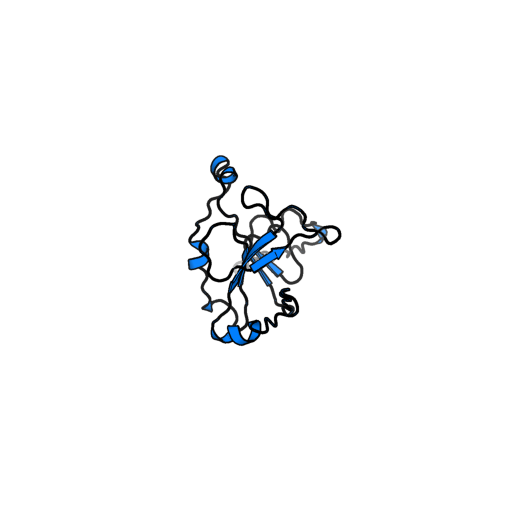5 VAL A C 1
ATOM 688 O O . VAL A 1 85 ? 7.819 4.251 16.854 1.00 76.62 85 VAL A O 1
ATOM 691 N N . SER A 1 86 ? 7.163 4.953 18.897 1.00 76.06 86 SER A N 1
ATOM 692 C CA . SER A 1 86 ? 8.196 4.264 19.691 1.00 76.06 86 SER A CA 1
ATOM 693 C C . SER A 1 86 ? 8.314 2.759 19.381 1.00 76.06 86 SER A C 1
ATOM 695 O O . SER A 1 86 ? 9.412 2.200 19.396 1.00 76.06 86 SER A O 1
ATOM 697 N N . ARG A 1 87 ? 7.190 2.111 19.041 1.00 72.50 87 ARG A N 1
ATOM 698 C CA . ARG A 1 87 ? 7.094 0.684 18.684 1.00 72.50 87 ARG A CA 1
ATOM 699 C C . ARG A 1 87 ? 7.659 0.380 17.296 1.00 72.50 87 ARG A C 1
ATOM 701 O O . ARG A 1 87 ? 8.066 -0.751 17.048 1.00 72.50 87 ARG A O 1
ATOM 708 N N . TYR A 1 88 ? 7.668 1.367 16.404 1.00 70.81 88 TYR A N 1
ATOM 709 C CA . TYR A 1 88 ? 8.162 1.236 15.032 1.00 70.81 88 TYR A CA 1
ATOM 710 C C . TYR A 1 88 ? 9.528 1.902 14.827 1.00 70.81 88 TYR A C 1
ATOM 712 O O . TYR A 1 88 ? 10.156 1.679 13.799 1.00 70.81 88 TYR A O 1
ATOM 720 N N . THR A 1 89 ? 10.028 2.662 15.810 1.00 57.44 89 THR A N 1
ATOM 721 C CA . THR A 1 89 ? 11.378 3.259 15.821 1.00 57.44 89 THR A CA 1
ATOM 722 C C . THR A 1 89 ? 12.517 2.274 16.042 1.00 57.44 89 THR A C 1
ATOM 724 O O . THR A 1 89 ? 13.667 2.696 15.966 1.00 57.44 89 THR A O 1
ATOM 727 N N . SER A 1 90 ? 12.262 0.972 16.227 1.00 50.31 90 SER A N 1
ATOM 728 C CA . SER A 1 90 ? 13.289 -0.073 16.057 1.00 50.31 90 SER A CA 1
ATOM 729 C C . SER A 1 90 ? 13.674 -0.235 14.577 1.00 50.31 90 SER A C 1
ATOM 731 O O . SER A 1 90 ? 13.744 -1.328 14.032 1.00 50.31 90 SER A O 1
ATOM 733 N N . VAL A 1 91 ? 13.928 0.890 13.921 1.00 49.78 91 VAL A N 1
ATOM 734 C CA . VAL A 1 91 ? 14.725 1.034 12.718 1.00 49.78 91 VAL A CA 1
ATOM 735 C C . VAL A 1 91 ? 16.174 1.044 13.200 1.00 49.78 91 VAL A C 1
ATOM 737 O O . VAL A 1 91 ? 16.831 2.078 13.267 1.00 49.78 91 VAL A O 1
ATOM 740 N N . SER A 1 92 ? 16.670 -0.105 13.651 1.00 38.81 92 SER A N 1
ATOM 741 C CA . SER A 1 92 ? 18.108 -0.270 13.820 1.00 38.81 92 SER A CA 1
ATOM 742 C C . SER A 1 92 ? 18.686 -0.493 12.432 1.00 38.81 92 SER A C 1
ATOM 744 O O . SER A 1 92 ? 18.473 -1.542 11.824 1.00 38.81 92 SER A O 1
ATOM 746 N N . THR A 1 93 ? 19.379 0.520 11.924 1.00 38.62 93 THR A N 1
ATOM 747 C CA . THR A 1 93 ? 20.188 0.439 10.713 1.00 38.62 93 THR A CA 1
ATOM 748 C C . THR A 1 93 ? 21.302 -0.580 10.942 1.00 38.62 93 THR A C 1
ATOM 750 O O . THR A 1 93 ? 22.371 -0.232 11.433 1.00 38.62 93 THR A O 1
ATOM 753 N N . LEU A 1 94 ? 21.055 -1.843 10.605 1.00 38.44 94 LEU A N 1
ATOM 754 C CA . LEU A 1 94 ? 22.123 -2.779 10.287 1.00 38.44 94 LEU A CA 1
ATOM 755 C C . LEU A 1 94 ? 22.264 -2.724 8.761 1.00 38.44 94 LEU A C 1
ATOM 757 O O . LEU A 1 94 ? 21.338 -3.061 8.025 1.00 38.44 94 LEU A O 1
ATOM 761 N N . ASP A 1 95 ? 23.373 -2.160 8.289 1.00 46.78 95 ASP A N 1
ATOM 762 C CA . ASP A 1 95 ? 23.774 -2.157 6.874 1.00 46.78 95 ASP A CA 1
ATOM 763 C C . ASP A 1 95 ? 22.859 -1.400 5.889 1.00 46.78 95 ASP A C 1
ATOM 765 O O . ASP A 1 95 ? 22.821 -1.700 4.695 1.00 46.78 95 ASP A O 1
ATOM 769 N N . GLY A 1 96 ? 22.106 -0.400 6.359 1.00 48.62 96 GLY A N 1
ATOM 770 C CA . GLY A 1 96 ? 21.266 0.439 5.488 1.00 48.62 96 GLY A CA 1
ATOM 771 C C . GLY A 1 96 ? 20.013 -0.259 4.943 1.00 48.62 96 GLY A C 1
ATOM 772 O O . GLY A 1 96 ? 19.318 0.307 4.097 1.00 48.62 96 GLY A O 1
ATOM 773 N N . LYS A 1 97 ? 19.697 -1.469 5.427 1.00 41.88 97 LYS A N 1
ATOM 774 C CA . LYS A 1 97 ? 18.486 -2.216 5.066 1.00 41.88 97 LYS A CA 1
ATOM 775 C C . LYS A 1 97 ? 17.451 -2.128 6.181 1.00 41.88 97 LYS A C 1
ATOM 777 O O . LYS A 1 97 ? 17.694 -2.504 7.323 1.00 41.88 97 LYS A O 1
ATOM 782 N N . PHE A 1 98 ? 16.267 -1.635 5.833 1.00 51.06 98 PHE A N 1
ATOM 783 C CA . PHE A 1 98 ? 15.126 -1.570 6.738 1.00 51.06 98 PHE A CA 1
ATOM 784 C C . PHE A 1 98 ? 14.450 -2.941 6.786 1.00 51.06 98 PHE A C 1
ATOM 786 O O . PHE A 1 98 ? 13.858 -3.377 5.799 1.00 51.06 98 PHE A O 1
ATOM 793 N N . HIS A 1 99 ? 14.523 -3.619 7.928 1.00 43.66 99 HIS A N 1
ATOM 794 C CA . HIS A 1 99 ? 13.761 -4.839 8.173 1.00 43.66 99 HIS A CA 1
ATOM 795 C C . HIS A 1 99 ? 12.524 -4.495 9.004 1.00 43.66 99 HIS A C 1
ATOM 797 O O . HIS A 1 99 ? 12.618 -4.221 10.198 1.00 43.66 99 HIS A O 1
ATOM 803 N N . PHE A 1 100 ? 11.353 -4.499 8.367 1.00 51.06 100 PHE A N 1
ATOM 804 C CA . PHE A 1 100 ? 10.077 -4.362 9.063 1.00 51.06 100 PHE A CA 1
ATOM 805 C C . PHE A 1 100 ? 9.561 -5.750 9.437 1.00 51.06 100 PHE A C 1
ATOM 807 O O . PHE A 1 100 ? 8.995 -6.452 8.602 1.00 51.06 100 PHE A O 1
ATOM 814 N N . THR A 1 101 ? 9.714 -6.149 10.697 1.00 48.66 101 THR A N 1
ATOM 815 C CA . THR A 1 101 ? 8.966 -7.296 11.225 1.00 48.66 101 THR A CA 1
ATOM 816 C C . THR A 1 101 ? 7.602 -6.790 11.671 1.00 48.66 101 THR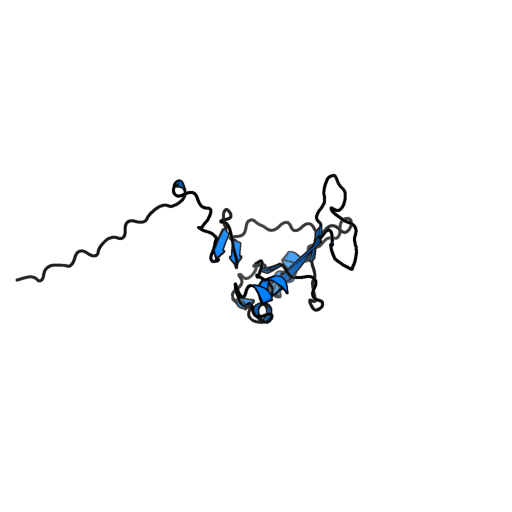 A C 1
ATOM 818 O O . THR A 1 101 ? 7.430 -6.353 12.807 1.00 48.66 101 THR A O 1
ATOM 821 N N . LEU A 1 102 ? 6.632 -6.782 10.755 1.00 58.81 102 LEU A N 1
ATOM 822 C CA . LEU A 1 102 ? 5.247 -6.481 11.105 1.00 58.81 102 LEU A CA 1
ATOM 823 C C . LEU A 1 102 ? 4.621 -7.742 11.725 1.00 58.81 102 LEU A C 1
ATOM 825 O O . LEU A 1 102 ? 4.641 -8.793 11.083 1.00 58.81 102 LEU A O 1
ATOM 829 N N . PRO A 1 103 ? 4.079 -7.680 12.957 1.00 57.62 103 PRO A N 1
ATOM 830 C CA . PRO A 1 103 ? 3.230 -8.741 13.487 1.00 57.62 103 PRO A CA 1
ATOM 831 C C . PRO A 1 103 ? 2.136 -9.146 12.491 1.00 57.62 103 PRO A C 1
ATOM 833 O O . PRO A 1 103 ? 1.716 -8.338 11.663 1.00 57.62 103 PRO A O 1
ATOM 836 N N . ILE A 1 104 ? 1.627 -10.376 12.597 1.00 59.78 104 ILE A N 1
ATOM 837 C CA . ILE A 1 104 ? 0.437 -10.796 11.846 1.00 59.78 104 ILE A CA 1
ATOM 838 C C . ILE A 1 104 ? -0.745 -9.957 12.346 1.00 59.78 104 ILE A C 1
ATOM 840 O O . ILE A 1 104 ? -1.360 -10.257 13.369 1.00 59.78 104 ILE A O 1
ATOM 844 N N . PHE A 1 105 ? -1.029 -8.862 11.651 1.00 65.56 105 PHE A N 1
ATOM 845 C CA . PHE A 1 105 ? -2.179 -8.012 11.914 1.00 65.56 105 PHE A CA 1
ATOM 846 C C . PHE A 1 105 ? -3.370 -8.486 11.084 1.00 65.56 105 PHE A C 1
ATOM 848 O O . PHE A 1 105 ? -3.208 -9.008 9.981 1.00 65.56 105 PHE A O 1
ATOM 855 N N . ARG A 1 106 ? -4.587 -8.237 11.580 1.00 77.81 106 ARG A N 1
ATOM 856 C CA . ARG A 1 106 ? -5.745 -8.170 10.684 1.00 77.81 106 ARG A CA 1
ATOM 857 C C . ARG A 1 106 ? -5.516 -6.978 9.762 1.00 77.81 106 ARG A C 1
ATOM 859 O O . ARG A 1 106 ? -5.420 -5.851 10.244 1.00 77.81 106 ARG A O 1
ATOM 866 N N . CYS A 1 107 ? -5.371 -7.238 8.472 1.00 86.25 107 CYS A N 1
ATOM 867 C CA . CYS A 1 107 ? -5.059 -6.205 7.495 1.00 86.25 107 CYS A CA 1
ATOM 868 C C . CYS A 1 107 ? -6.351 -5.654 6.877 1.00 86.25 107 CYS A C 1
ATOM 870 O O . CYS A 1 107 ? -7.299 -6.406 6.660 1.00 86.25 107 CYS A O 1
ATOM 872 N N . LEU A 1 108 ? -6.385 -4.353 6.591 1.00 89.56 108 LEU A N 1
ATOM 873 C CA . LEU A 1 108 ? -7.384 -3.728 5.726 1.00 89.56 108 LEU A CA 1
ATOM 874 C C . LEU A 1 108 ? -6.668 -3.230 4.472 1.00 89.56 108 LEU A C 1
ATOM 876 O O . LEU A 1 108 ? -5.797 -2.361 4.544 1.00 89.56 108 LEU A O 1
ATOM 880 N N . GLU A 1 109 ? -7.051 -3.763 3.322 1.00 90.69 109 GLU A N 1
ATOM 881 C CA . GLU A 1 109 ? -6.526 -3.361 2.026 1.00 90.69 109 GLU A CA 1
ATOM 882 C C . GLU A 1 109 ? -7.581 -2.548 1.277 1.00 90.69 109 GLU A C 1
ATOM 884 O O . GLU A 1 109 ? -8.594 -3.076 0.828 1.00 90.69 109 GLU A O 1
ATOM 889 N N . LEU A 1 110 ? -7.337 -1.246 1.138 1.00 89.88 110 LEU A N 1
ATOM 890 C CA . LEU A 1 110 ? -8.134 -0.371 0.281 1.00 89.88 110 LEU A CA 1
ATOM 891 C C . LEU A 1 110 ? -7.575 -0.376 -1.146 1.00 89.88 110 LEU A C 1
ATOM 893 O O . LEU A 1 110 ? -6.352 -0.386 -1.320 1.00 89.88 110 LEU A O 1
ATOM 897 N N . PHE A 1 111 ? -8.476 -0.288 -2.127 1.00 88.00 111 PHE A N 1
ATOM 898 C CA . PHE A 1 111 ? -8.206 -0.405 -3.567 1.00 88.00 111 PHE A CA 1
ATOM 899 C C . PHE A 1 111 ? -7.699 -1.792 -3.987 1.00 88.00 111 PHE A C 1
ATOM 901 O O . PHE A 1 111 ? -6.971 -1.933 -4.967 1.00 88.00 111 PHE A O 1
ATOM 908 N N . ALA A 1 112 ? -8.105 -2.824 -3.247 1.00 88.81 112 ALA A N 1
ATOM 909 C CA . ALA A 1 112 ? -7.723 -4.199 -3.525 1.00 88.81 112 ALA A CA 1
ATOM 910 C C . ALA A 1 112 ? -8.232 -4.664 -4.903 1.00 88.81 112 ALA A C 1
ATOM 912 O O . ALA A 1 112 ? -9.353 -4.337 -5.308 1.00 88.81 112 ALA A O 1
ATOM 913 N N . ARG A 1 113 ? -7.423 -5.472 -5.598 1.00 85.94 113 ARG A N 1
ATOM 914 C CA . ARG A 1 113 ? -7.802 -6.149 -6.859 1.00 85.94 113 ARG A CA 1
ATOM 915 C C . ARG A 1 113 ? -7.948 -7.660 -6.728 1.00 85.94 113 ARG A C 1
ATOM 917 O O . ARG A 1 113 ? -8.546 -8.297 -7.584 1.00 85.94 113 ARG A O 1
ATOM 924 N N . SER A 1 114 ? -7.438 -8.215 -5.636 1.00 86.19 114 SER A N 1
ATOM 925 C CA . SER A 1 114 ? -7.483 -9.638 -5.320 1.00 86.19 114 SER A CA 1
ATOM 926 C C . SER A 1 114 ? -7.710 -9.809 -3.823 1.00 86.19 114 SER A C 1
ATOM 928 O O . SER A 1 114 ? -7.463 -8.889 -3.047 1.00 86.19 114 SER A O 1
ATOM 930 N N . LEU A 1 115 ? -8.177 -10.987 -3.410 1.00 87.06 115 LEU A N 1
ATOM 931 C CA . LEU A 1 115 ? -8.251 -11.341 -1.995 1.00 87.06 115 LEU A CA 1
ATOM 932 C C . LEU A 1 115 ? -6.885 -11.810 -1.494 1.00 87.06 115 LEU A C 1
ATOM 934 O O . LEU A 1 115 ? -6.224 -12.625 -2.140 1.00 87.06 115 LEU A O 1
ATOM 938 N N . LEU A 1 116 ? -6.502 -11.331 -0.313 1.00 83.31 116 LEU A N 1
ATOM 939 C CA . LEU A 1 116 ? -5.330 -11.800 0.419 1.00 83.31 116 LEU A CA 1
ATOM 940 C C . LEU A 1 116 ? -5.773 -12.530 1.697 1.00 83.31 116 LEU 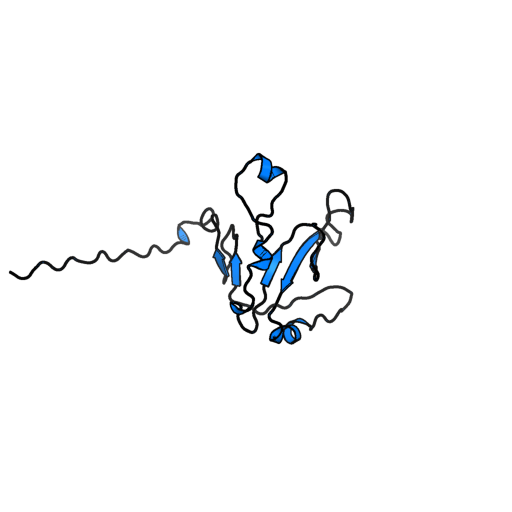A C 1
ATOM 942 O O . LEU A 1 116 ? -6.736 -12.106 2.346 1.00 83.31 116 LEU A O 1
ATOM 946 N N . PRO A 1 117 ? -5.086 -13.613 2.108 1.00 82.19 117 PRO A N 1
ATOM 947 C CA . PRO A 1 117 ? -5.372 -14.271 3.378 1.00 82.19 117 PRO A CA 1
ATOM 948 C C . PRO A 1 117 ? -5.311 -13.289 4.554 1.00 82.19 117 PRO A C 1
ATOM 950 O O . PRO A 1 117 ? -4.459 -12.400 4.592 1.00 82.19 117 PRO A O 1
ATOM 953 N N . ASN A 1 118 ? -6.203 -13.464 5.534 1.00 82.38 118 ASN A N 1
ATOM 954 C CA . ASN A 1 118 ? -6.261 -12.659 6.765 1.00 82.38 118 ASN A CA 1
ATOM 955 C C . ASN A 1 118 ? -6.395 -11.136 6.546 1.00 82.38 118 ASN A C 1
ATOM 957 O O . ASN A 1 118 ? -6.047 -10.340 7.423 1.00 82.38 118 ASN A O 1
ATOM 961 N N . THR A 1 119 ? -6.920 -10.735 5.388 1.00 87.06 119 THR A N 1
ATOM 962 C CA . THR A 1 119 ? -7.069 -9.336 4.985 1.00 87.06 119 THR A CA 1
ATOM 963 C C . THR A 1 119 ? -8.523 -9.048 4.635 1.00 87.06 119 THR A C 1
ATOM 965 O O . THR A 1 119 ? -9.162 -9.795 3.899 1.00 87.06 119 THR A O 1
ATOM 968 N N . VAL A 1 120 ? -9.062 -7.957 5.171 1.00 90.75 120 VAL A N 1
ATOM 969 C CA . VAL A 1 120 ? -10.304 -7.362 4.681 1.00 90.75 120 VAL A CA 1
ATOM 970 C C . VAL A 1 120 ? -9.942 -6.536 3.452 1.00 90.75 120 VAL A C 1
ATOM 972 O O . VAL A 1 120 ? -9.259 -5.524 3.572 1.00 90.75 120 VAL A O 1
ATOM 975 N N . SER A 1 121 ? -10.374 -6.972 2.274 1.00 90.88 121 SER A N 1
ATOM 976 C CA . SER A 1 121 ? -10.092 -6.297 1.004 1.00 90.88 121 SER A CA 1
ATOM 977 C C . SER A 1 121 ? -11.306 -5.482 0.556 1.00 90.88 121 SER A C 1
ATOM 979 O O . SER A 1 121 ? -12.407 -6.013 0.425 1.00 90.88 121 SER A O 1
ATOM 981 N N . VAL A 1 122 ? -11.106 -4.190 0.304 1.00 90.81 122 VAL A N 1
ATOM 982 C CA . VAL A 1 122 ? -12.123 -3.254 -0.188 1.00 90.81 122 VAL A CA 1
ATOM 983 C C . VAL A 1 122 ? -11.659 -2.691 -1.526 1.00 90.81 122 VAL A C 1
ATOM 985 O O . VAL A 1 122 ? -10.624 -2.033 -1.617 1.00 90.81 122 VAL A O 1
ATOM 988 N N . GLY A 1 123 ? -12.435 -2.939 -2.575 1.00 88.69 123 GLY A N 1
ATOM 989 C CA . GLY A 1 123 ? -12.163 -2.488 -3.937 1.00 88.69 123 GLY A CA 1
ATOM 990 C C . GLY A 1 123 ? -13.259 -2.956 -4.890 1.00 88.69 123 GLY A C 1
ATOM 991 O O . GLY A 1 123 ? -14.160 -3.689 -4.487 1.00 88.69 123 GLY A O 1
ATOM 992 N N . PHE A 1 124 ? -13.187 -2.542 -6.154 1.00 87.38 124 PHE A N 1
ATOM 993 C CA . PHE A 1 124 ? -14.188 -2.919 -7.162 1.00 87.38 124 PHE A CA 1
ATOM 994 C C . PHE A 1 124 ? -13.933 -4.285 -7.805 1.00 87.38 124 PHE A C 1
ATOM 996 O O . PHE A 1 124 ? -14.853 -4.904 -8.328 1.00 87.38 124 PHE A O 1
ATOM 1003 N N . GLU A 1 125 ? -12.696 -4.766 -7.745 1.00 86.75 125 GLU A N 1
ATOM 1004 C CA . GLU A 1 125 ? -12.246 -5.977 -8.426 1.00 86.75 125 GLU A CA 1
ATOM 1005 C C . GLU A 1 125 ? -11.928 -7.209 -7.545 1.00 86.75 125 GLU A C 1
ATOM 1007 O O . GLU A 1 125 ? -11.756 -8.271 -8.142 1.00 86.75 125 GLU A O 1
ATOM 1012 N N . PRO A 1 126 ? -11.896 -7.187 -6.185 1.00 85.06 126 PRO A N 1
ATOM 1013 C CA . PRO A 1 126 ? -11.417 -8.332 -5.394 1.00 85.06 126 PRO A CA 1
ATOM 1014 C C . PRO A 1 126 ? -12.080 -9.681 -5.703 1.00 85.06 126 PRO A C 1
ATOM 1016 O O . PRO A 1 126 ? -11.444 -10.727 -5.564 1.00 85.06 126 PRO A O 1
ATOM 1019 N N . LEU A 1 127 ? -13.353 -9.660 -6.113 1.00 84.12 127 LEU A N 1
ATOM 1020 C CA . LEU A 1 127 ? -14.145 -10.855 -6.411 1.00 84.12 127 LEU A CA 1
ATOM 1021 C C . LEU A 1 127 ? -14.069 -11.311 -7.876 1.00 84.12 127 LEU A C 1
ATOM 1023 O O . LEU A 1 127 ? -14.456 -12.441 -8.159 1.00 84.12 127 LEU A O 1
ATOM 1027 N N . LEU A 1 128 ? -13.567 -10.483 -8.801 1.00 81.75 128 LEU A N 1
ATOM 1028 C CA . LEU A 1 128 ? -13.590 -10.786 -10.242 1.00 81.75 128 LEU A CA 1
ATOM 1029 C C . LEU A 1 128 ? -12.732 -12.001 -10.620 1.00 81.75 128 LEU A C 1
ATOM 1031 O O . LEU A 1 128 ? -13.008 -12.657 -11.619 1.00 81.75 128 LEU A O 1
ATOM 1035 N N . LEU A 1 129 ? -11.703 -12.304 -9.825 1.00 73.19 129 LEU A N 1
ATOM 1036 C CA . LEU A 1 129 ? -10.746 -13.386 -10.079 1.00 73.19 129 LEU A CA 1
ATOM 1037 C C . LEU A 1 129 ? -10.839 -14.519 -9.046 1.00 73.19 129 LEU A C 1
ATOM 1039 O O . LEU A 1 129 ? -9.889 -15.283 -8.875 1.00 73.19 129 LEU A O 1
ATOM 1043 N N . GLN A 1 130 ? -11.963 -14.626 -8.333 1.00 78.81 130 GLN A N 1
ATOM 1044 C CA . GLN A 1 130 ? -12.173 -15.697 -7.360 1.00 78.81 130 GLN A CA 1
ATOM 1045 C C . GLN A 1 130 ? -12.867 -16.893 -8.004 1.00 78.81 130 GLN A C 1
ATOM 1047 O O . GLN A 1 130 ? -13.840 -16.746 -8.742 1.00 78.81 130 GLN A O 1
ATOM 1052 N N . SER A 1 131 ? -12.395 -18.097 -7.677 1.00 80.06 131 SER A N 1
ATOM 1053 C CA . SER A 1 131 ? -13.137 -19.313 -8.004 1.00 80.06 131 SER A CA 1
ATOM 1054 C C . SER A 1 131 ? -14.470 -19.311 -7.258 1.00 80.06 131 SER A C 1
ATOM 1056 O O . SER A 1 131 ? -14.513 -19.049 -6.053 1.00 80.06 131 SER A O 1
ATOM 1058 N N . SER A 1 132 ? -15.555 -19.672 -7.945 1.00 77.31 132 SER A N 1
ATOM 1059 C CA . SER A 1 132 ? -16.877 -19.837 -7.329 1.00 77.31 132 SER A CA 1
ATOM 1060 C C . SER A 1 132 ? -16.868 -20.871 -6.200 1.00 77.31 132 SER A C 1
ATOM 1062 O O . SER A 1 132 ? -17.622 -20.732 -5.242 1.00 77.31 132 SER A O 1
ATOM 1064 N N . SER A 1 133 ? -15.955 -21.849 -6.248 1.00 79.38 133 SER A N 1
ATOM 1065 C CA . SER A 1 133 ? -15.747 -22.835 -5.178 1.00 79.38 133 SER A CA 1
ATOM 1066 C C . SER A 1 133 ? -15.298 -22.222 -3.847 1.00 79.38 133 SER A C 1
ATOM 1068 O O . SER A 1 133 ? -15.423 -22.866 -2.810 1.00 79.38 133 SER A O 1
ATOM 1070 N N . CYS A 1 134 ? -14.753 -21.004 -3.860 1.00 71.44 134 CYS A N 1
ATOM 1071 C CA . CYS A 1 134 ? -14.299 -20.297 -2.663 1.00 71.44 134 CYS A CA 1
ATOM 1072 C C . CYS A 1 134 ? -15.414 -19.466 -2.005 1.00 71.44 134 CYS A C 1
ATOM 1074 O O . CYS A 1 134 ? -15.199 -18.897 -0.935 1.00 71.44 134 CYS A O 1
ATOM 1076 N N . LEU A 1 135 ? -16.593 -19.367 -2.633 1.00 73.94 135 LEU A N 1
ATOM 1077 C CA . LEU A 1 135 ? -17.707 -18.556 -2.151 1.00 73.94 135 LEU A CA 1
ATOM 1078 C C . LEU A 1 135 ? -18.751 -19.439 -1.463 1.00 73.94 135 LEU A C 1
ATOM 1080 O O . LEU A 1 135 ? -19.371 -20.297 -2.084 1.00 73.94 135 LEU A O 1
ATOM 1084 N N . VAL A 1 136 ? -18.993 -19.188 -0.176 1.00 76.56 136 VAL A N 1
ATOM 1085 C CA . VAL A 1 136 ? -20.112 -19.801 0.548 1.00 76.56 136 VAL A CA 1
ATOM 1086 C C . VAL A 1 136 ? -21.338 -18.914 0.370 1.00 76.56 136 VAL A C 1
ATOM 1088 O O . VAL A 1 136 ? -21.409 -17.813 0.920 1.00 76.56 136 VAL A O 1
ATOM 1091 N N . THR A 1 137 ? -22.316 -19.379 -0.401 1.00 68.00 137 THR A N 1
ATOM 1092 C CA . THR A 1 137 ? -23.600 -18.689 -0.539 1.00 68.00 137 THR A CA 1
ATOM 1093 C C . THR A 1 137 ? -24.384 -18.861 0.758 1.00 68.00 137 THR A C 1
ATOM 1095 O O . THR A 1 137 ? -24.736 -19.972 1.148 1.00 68.00 137 THR A O 1
ATOM 1098 N N . ARG A 1 138 ? -24.661 -17.762 1.465 1.00 64.12 138 ARG A N 1
ATOM 1099 C CA . ARG A 1 138 ? -25.665 -17.786 2.532 1.00 64.12 138 ARG A CA 1
ATOM 1100 C C . ARG A 1 138 ? -27.038 -17.771 1.876 1.00 64.12 138 ARG A C 1
ATOM 1102 O O . ARG A 1 138 ? -27.404 -16.766 1.273 1.00 64.12 138 ARG A O 1
ATOM 1109 N N . GLU A 1 139 ? -27.790 -18.861 2.000 1.00 63.03 139 GLU A N 1
ATOM 1110 C CA . GLU A 1 139 ? -29.205 -18.855 1.632 1.00 63.03 139 GLU A CA 1
ATOM 1111 C C . GLU A 1 139 ? -29.926 -17.772 2.443 1.00 63.03 139 GLU A C 1
ATOM 1113 O O . GLU A 1 139 ? -29.920 -17.772 3.680 1.00 63.03 139 GLU A O 1
ATOM 1118 N N . ALA A 1 140 ? -30.513 -16.802 1.744 1.00 56.06 140 ALA A N 1
ATOM 1119 C CA . ALA A 1 140 ? -31.345 -15.794 2.370 1.00 56.06 140 ALA A CA 1
ATOM 1120 C C . ALA A 1 140 ? -32.590 -16.490 2.931 1.00 56.06 140 ALA A C 1
ATOM 1122 O O . ALA A 1 140 ? -33.424 -16.998 2.184 1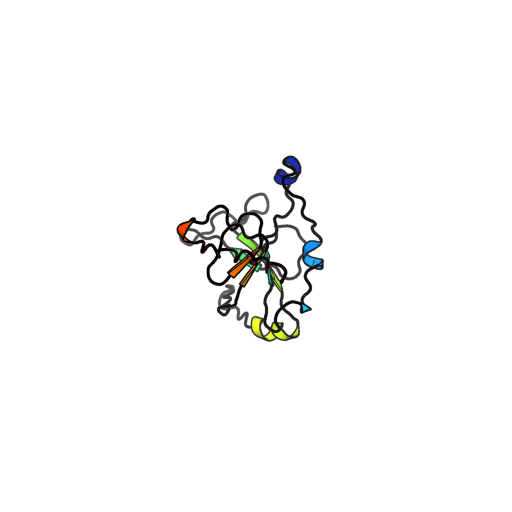.00 56.06 140 ALA A O 1
ATOM 1123 N N . LYS A 1 141 ? -32.725 -16.518 4.260 1.00 52.41 141 LYS A N 1
ATOM 1124 C CA . LYS A 1 141 ? -33.968 -16.935 4.915 1.00 52.41 141 LYS A CA 1
ATOM 1125 C C . LYS A 1 141 ? -35.069 -15.965 4.478 1.00 52.41 141 LYS A C 1
ATOM 1127 O O . LYS A 1 141 ? -35.133 -14.845 4.979 1.00 52.41 141 LYS A O 1
ATOM 1132 N N . VAL A 1 142 ? -35.915 -16.382 3.535 1.00 55.28 142 VAL A N 1
ATOM 1133 C CA . VAL A 1 142 ? -37.130 -15.645 3.166 1.00 55.28 142 VAL A CA 1
ATOM 1134 C C . VAL A 1 142 ? -37.982 -15.521 4.435 1.00 55.28 142 VAL A C 1
ATOM 1136 O O . VAL A 1 142 ? -38.305 -16.552 5.037 1.00 55.28 142 VAL A O 1
ATOM 1139 N N . PRO A 1 143 ? -38.325 -14.304 4.898 1.00 51.19 143 PRO A N 1
ATOM 1140 C CA . PRO A 1 143 ? -39.214 -14.147 6.037 1.00 51.19 143 PRO A CA 1
ATOM 1141 C C . PRO A 1 143 ? -40.560 -14.776 5.679 1.00 51.19 143 PRO A C 1
ATOM 1143 O O . PRO A 1 143 ? -41.252 -14.311 4.776 1.00 51.19 143 PRO A O 1
ATOM 1146 N N . GLN A 1 144 ? -40.921 -15.860 6.365 1.00 52.91 144 GLN A N 1
ATOM 1147 C CA . GLN A 1 144 ? -42.250 -16.452 6.255 1.00 52.91 144 GLN A CA 1
ATOM 1148 C C . GLN A 1 144 ? -43.262 -15.400 6.726 1.00 52.91 144 GLN A C 1
ATOM 1150 O O . GLN A 1 144 ? -43.302 -15.069 7.915 1.00 52.91 144 GLN A O 1
ATOM 1155 N N . LEU A 1 145 ? -44.046 -14.841 5.797 1.00 52.22 145 LEU A N 1
ATOM 1156 C CA . LEU A 1 145 ? -45.171 -13.975 6.139 1.00 52.22 145 LEU A CA 1
ATOM 1157 C C . LEU A 1 145 ? -46.122 -14.769 7.038 1.00 52.22 145 LEU A C 1
ATOM 1159 O O . LEU A 1 145 ? -46.734 -15.748 6.608 1.00 52.22 145 LEU A O 1
ATOM 1163 N N . LYS A 1 146 ? -46.240 -14.354 8.303 1.00 56.22 146 LYS A N 1
ATOM 1164 C CA . LYS A 1 146 ? -47.259 -14.884 9.210 1.00 56.22 146 LYS A CA 1
ATOM 1165 C C . LYS A 1 146 ? -48.626 -14.549 8.613 1.00 56.22 146 LYS A C 1
ATOM 1167 O O . LYS A 1 146 ? -48.954 -13.375 8.456 1.00 56.22 146 LYS A O 1
ATOM 1172 N N . LYS A 1 147 ? -49.399 -15.581 8.261 1.00 57.88 147 LYS A N 1
ATOM 1173 C CA . LYS A 1 147 ? -50.802 -15.423 7.859 1.00 57.88 147 LYS A CA 1
ATOM 1174 C C . LYS A 1 147 ? -51.572 -14.718 8.988 1.00 57.88 147 LYS A C 1
ATOM 1176 O O . LYS A 1 147 ? -51.329 -15.049 10.152 1.00 57.88 147 LYS A O 1
ATOM 1181 N N . PRO A 1 148 ? -52.468 -13.769 8.673 1.00 54.66 148 PRO A N 1
ATOM 1182 C CA . PRO A 1 148 ? -53.305 -13.141 9.684 1.00 54.66 148 PRO A CA 1
ATOM 1183 C C . PRO A 1 148 ? -54.225 -14.199 10.305 1.00 54.66 148 PRO A C 1
ATOM 1185 O O . PRO A 1 148 ? -54.795 -15.027 9.594 1.00 54.66 148 PRO A O 1
ATOM 1188 N N . LEU A 1 149 ? -54.305 -14.189 11.636 1.00 57.94 149 LEU A N 1
ATOM 1189 C CA . LEU A 1 149 ? -55.246 -15.002 12.403 1.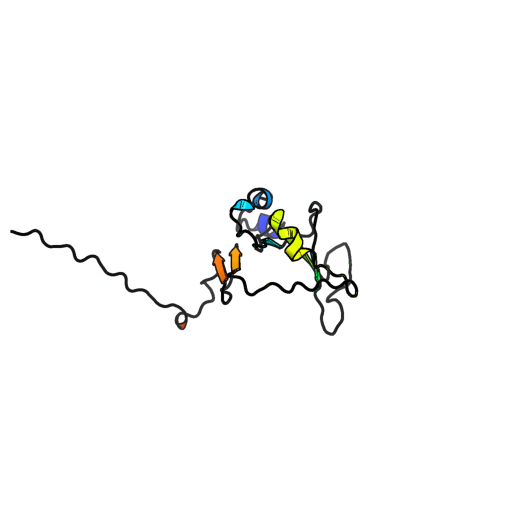00 57.94 149 LEU A CA 1
ATOM 1190 C C . LEU A 1 149 ? -56.668 -14.534 12.067 1.00 57.94 149 LEU A C 1
ATOM 1192 O O . LEU A 1 149 ? -56.969 -13.350 12.223 1.00 57.94 149 LEU A O 1
ATOM 1196 N N . SER A 1 150 ? -57.479 -15.460 11.555 1.00 66.88 150 SER A N 1
ATOM 1197 C CA . SER A 1 150 ? -58.929 -15.328 11.368 1.00 66.88 150 SER A CA 1
ATOM 1198 C C . SER A 1 150 ? -59.670 -15.483 12.685 1.00 66.88 150 SER A C 1
ATOM 1200 O O . SER A 1 150 ? -59.285 -16.425 13.419 1.00 66.88 150 SER A O 1
#